Protein AF-R6HAR5-F1 (afdb_monomer)

Structure (mmCIF, N/CA/C/O backbone):
data_AF-R6HAR5-F1
#
_entry.id   AF-R6HAR5-F1
#
loop_
_ato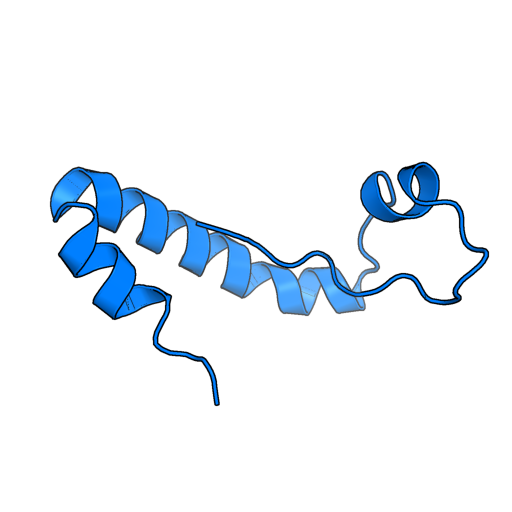m_site.group_PDB
_atom_site.id
_atom_site.type_symbol
_atom_site.label_atom_id
_atom_site.label_alt_id
_atom_site.label_comp_id
_atom_site.label_asym_id
_atom_site.label_entity_id
_atom_site.label_seq_id
_atom_site.pdbx_PDB_ins_code
_atom_site.Cartn_x
_atom_site.Cartn_y
_atom_site.Cartn_z
_atom_site.occupancy
_atom_site.B_iso_or_equiv
_atom_site.auth_seq_id
_atom_site.auth_comp_id
_atom_site.auth_asym_id
_atom_site.auth_atom_id
_atom_site.pdbx_PDB_model_num
ATOM 1 N N . MET A 1 1 ? -6.979 -1.248 -0.232 1.00 81.44 1 MET A N 1
ATOM 2 C CA . MET A 1 1 ? -5.769 -0.421 -0.390 1.00 81.44 1 MET A CA 1
ATOM 3 C C . MET A 1 1 ? -4.834 -1.120 -1.363 1.00 81.44 1 MET A C 1
ATOM 5 O O . MET A 1 1 ? -4.540 -2.289 -1.148 1.00 81.44 1 MET A O 1
ATOM 9 N N . LYS A 1 2 ? -4.459 -0.461 -2.463 1.00 88.88 2 LYS A N 1
ATOM 10 C CA . LYS A 1 2 ? -3.490 -0.976 -3.441 1.00 88.88 2 LYS A CA 1
ATOM 11 C C . LYS A 1 2 ? -2.284 -0.045 -3.427 1.00 88.88 2 LYS A C 1
ATOM 13 O O . LYS A 1 2 ? -2.480 1.163 -3.492 1.00 88.88 2 LYS A O 1
ATOM 18 N N . ILE A 1 3 ? -1.083 -0.605 -3.364 1.00 90.19 3 ILE A N 1
ATOM 19 C CA . ILE A 1 3 ? 0.166 0.143 -3.506 1.00 90.19 3 ILE A CA 1
ATOM 20 C C . ILE A 1 3 ? 0.788 -0.325 -4.817 1.00 90.19 3 ILE A C 1
ATOM 22 O O . ILE A 1 3 ? 1.021 -1.519 -5.002 1.00 90.19 3 ILE A O 1
ATOM 26 N N . GLY A 1 4 ? 0.946 0.593 -5.766 1.00 88.44 4 GLY A N 1
ATOM 27 C CA . GLY A 1 4 ? 1.532 0.271 -7.061 1.00 88.44 4 GLY A CA 1
ATOM 28 C C . GLY A 1 4 ? 3.031 0.031 -6.921 1.00 88.44 4 GLY A C 1
ATOM 29 O O . GLY A 1 4 ? 3.723 0.856 -6.342 1.00 88.44 4 GLY A O 1
ATOM 30 N N . VAL A 1 5 ? 3.523 -1.071 -7.486 1.00 87.69 5 VAL A N 1
ATOM 31 C CA . VAL A 1 5 ? 4.963 -1.387 -7.556 1.00 87.69 5 VAL A CA 1
ATOM 32 C C . VAL A 1 5 ? 5.596 -0.961 -8.887 1.00 87.69 5 VAL A C 1
ATOM 34 O O . VAL A 1 5 ? 6.735 -1.298 -9.159 1.00 87.69 5 VAL A O 1
ATOM 37 N N . GLY A 1 6 ? 4.860 -0.232 -9.733 1.00 87.50 6 GLY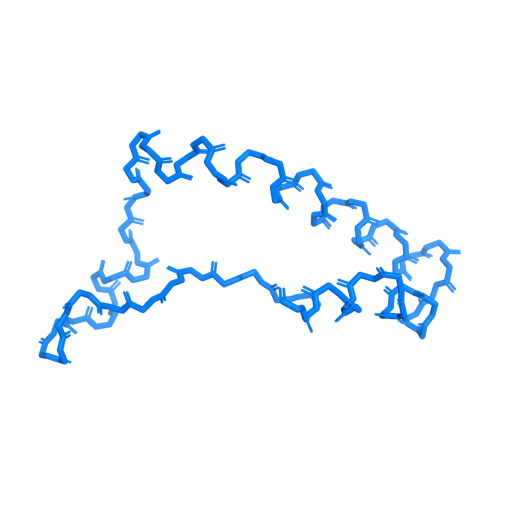 A N 1
ATOM 38 C CA . GLY A 1 6 ? 5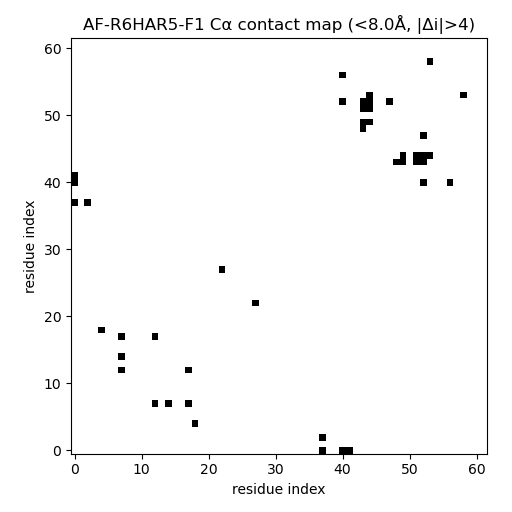.320 0.202 -11.055 1.00 87.50 6 GLY A CA 1
ATOM 39 C C . GLY A 1 6 ? 5.205 -0.867 -12.150 1.00 87.50 6 GLY A C 1
ATOM 40 O O . GLY A 1 6 ? 4.770 -1.999 -11.919 1.00 87.50 6 GLY A O 1
ATOM 41 N N . ALA A 1 7 ? 5.556 -0.472 -13.375 1.00 90.62 7 ALA A N 1
ATOM 42 C CA . ALA A 1 7 ? 5.595 -1.358 -14.534 1.00 90.62 7 ALA 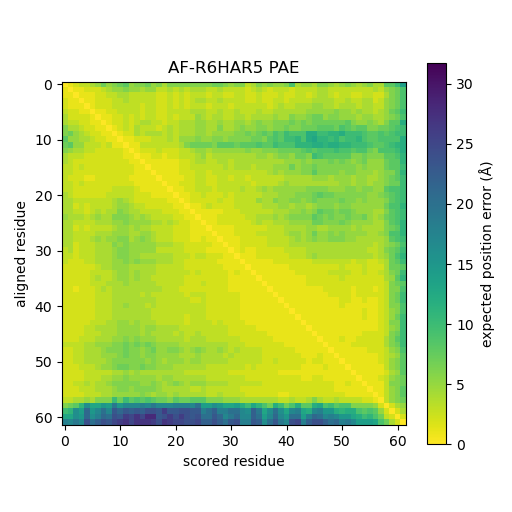A CA 1
ATOM 43 C C . ALA A 1 7 ? 6.987 -1.982 -14.687 1.00 90.62 7 ALA A C 1
ATOM 45 O O . ALA A 1 7 ? 7.992 -1.315 -14.454 1.00 90.62 7 ALA A O 1
ATOM 46 N N . LYS A 1 8 ? 7.035 -3.240 -15.143 1.00 91.06 8 LYS A N 1
ATOM 47 C CA . LYS A 1 8 ? 8.292 -3.902 -15.516 1.00 91.06 8 LYS A CA 1
ATOM 48 C C . LYS A 1 8 ? 9.056 -3.056 -16.550 1.00 91.06 8 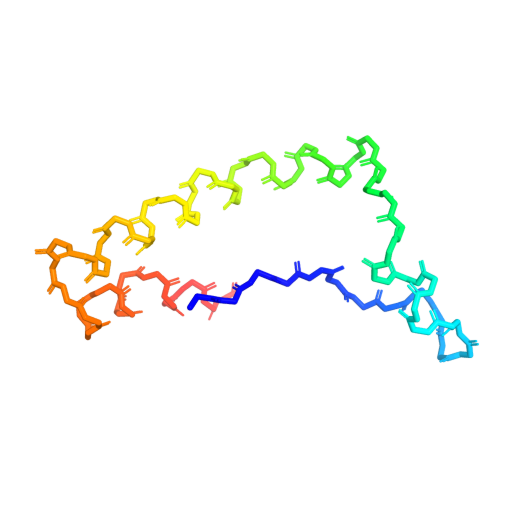LYS A C 1
ATOM 50 O O . LYS A 1 8 ? 8.414 -2.483 -17.435 1.00 91.06 8 LYS A O 1
ATOM 55 N N . PRO A 1 9 ? 10.399 -3.044 -16.522 1.00 88.75 9 PRO A N 1
ATOM 56 C CA . PRO A 1 9 ? 11.204 -2.220 -17.426 1.00 88.75 9 PRO A CA 1
ATOM 57 C C . PRO A 1 9 ? 11.092 -2.635 -18.903 1.00 88.75 9 PRO A C 1
ATOM 59 O O . PRO A 1 9 ? 11.255 -1.796 -19.786 1.00 88.75 9 PRO A O 1
ATOM 62 N N . HIS A 1 10 ? 10.797 -3.909 -19.191 1.00 89.56 10 HIS A N 1
ATOM 63 C CA . HIS A 1 10 ? 10.511 -4.396 -20.543 1.00 89.56 10 HIS A CA 1
ATOM 64 C C . HIS A 1 10 ? 9.485 -5.549 -20.539 1.00 89.56 10 HIS A C 1
ATOM 66 O O . HIS A 1 10 ? 9.307 -6.208 -19.508 1.00 89.56 10 HIS A O 1
ATOM 72 N N . PRO A 1 11 ? 8.802 -5.820 -21.673 1.00 91.44 11 PRO A N 1
ATOM 73 C CA . PRO A 1 11 ? 7.744 -6.835 -21.750 1.00 91.44 11 PRO A CA 1
ATOM 74 C C . PRO A 1 11 ? 8.207 -8.237 -21.336 1.00 91.44 11 PRO A C 1
ATOM 76 O O . PRO A 1 11 ? 7.524 -8.900 -20.550 1.00 91.44 11 PRO A O 1
ATOM 79 N N . ASP A 1 12 ? 9.404 -8.621 -21.787 1.00 93.44 12 ASP A N 1
ATOM 80 C CA . ASP A 1 12 ? 9.981 -9.956 -21.585 1.00 93.44 12 ASP A CA 1
ATOM 81 C C . ASP A 1 12 ? 10.632 -10.153 -20.202 1.00 93.44 12 ASP A C 1
ATOM 83 O O . ASP A 1 12 ? 11.181 -11.215 -19.932 1.00 93.44 12 ASP A O 1
ATOM 87 N N . TYR A 1 13 ? 10.615 -9.137 -19.326 1.00 91.81 13 TYR A N 1
ATOM 88 C CA . TYR A 1 13 ? 11.221 -9.230 -17.992 1.00 91.81 13 TYR A CA 1
ATOM 89 C C . TYR A 1 13 ? 10.396 -10.204 -17.148 1.00 91.81 13 TYR A C 1
ATOM 91 O O . TYR A 1 13 ? 9.161 -10.124 -17.167 1.00 91.81 13 TYR A O 1
ATOM 99 N N . ASP A 1 14 ? 11.034 -11.103 -16.405 1.00 93.69 14 ASP A N 1
ATOM 100 C CA . ASP A 1 14 ? 10.303 -12.064 -15.582 1.00 93.69 14 ASP A CA 1
ATOM 101 C C . ASP A 1 14 ? 9.487 -11.358 -14.485 1.00 93.69 14 ASP A C 1
ATOM 103 O O . ASP A 1 14 ? 9.952 -10.447 -13.799 1.00 93.69 14 ASP A O 1
ATOM 107 N N . LEU A 1 15 ? 8.215 -11.733 -14.341 1.00 92.62 15 LEU A N 1
ATOM 108 C CA . LEU A 1 15 ? 7.333 -11.033 -13.409 1.00 92.62 15 LEU A CA 1
ATOM 109 C C . LEU A 1 15 ? 7.709 -11.300 -11.950 1.00 92.62 15 LEU A C 1
ATOM 111 O O . LEU A 1 15 ? 7.571 -10.387 -11.138 1.00 92.62 15 LEU A O 1
ATOM 115 N N . ALA A 1 16 ? 8.156 -12.514 -11.621 1.00 93.88 16 ALA A N 1
ATOM 116 C CA . ALA A 1 16 ? 8.561 -12.851 -10.265 1.00 93.88 16 ALA A CA 1
ATOM 117 C C . ALA A 1 16 ? 9.830 -12.080 -9.892 1.00 93.88 16 ALA A C 1
ATOM 119 O O . ALA A 1 16 ? 9.858 -11.450 -8.837 1.00 93.88 16 ALA A O 1
ATOM 120 N N . ASP A 1 17 ? 10.814 -12.034 -10.792 1.00 93.88 17 ASP A N 1
ATOM 121 C CA . ASP A 1 17 ? 12.044 -11.266 -10.581 1.00 93.88 17 ASP A CA 1
ATOM 122 C C . ASP A 1 17 ? 11.753 -9.775 -10.369 1.00 93.88 17 ASP A C 1
ATOM 124 O O . ASP A 1 17 ? 12.362 -9.141 -9.511 1.00 93.88 17 ASP A O 1
ATOM 128 N N . TRP A 1 18 ? 10.779 -9.214 -11.094 1.00 91.50 18 TRP A N 1
ATOM 129 C CA . TRP A 1 18 ? 10.356 -7.827 -10.892 1.00 91.50 18 TRP A CA 1
ATOM 130 C C . TRP A 1 18 ? 9.739 -7.599 -9.508 1.00 91.50 18 TRP A C 1
ATOM 132 O O . TRP A 1 18 ? 10.200 -6.733 -8.764 1.00 91.50 18 TRP A O 1
ATOM 142 N N . VAL A 1 19 ? 8.705 -8.366 -9.142 1.00 92.19 19 VAL A N 1
ATOM 143 C CA . VAL A 1 19 ? 7.949 -8.116 -7.898 1.00 92.19 19 VAL A CA 1
ATOM 144 C C . VAL A 1 19 ? 8.707 -8.507 -6.630 1.00 92.19 19 VAL A C 1
ATOM 146 O O . VAL A 1 19 ? 8.363 -8.025 -5.555 1.00 92.19 19 VAL A O 1
ATOM 149 N N . LEU A 1 20 ? 9.707 -9.385 -6.741 1.00 93.56 20 LEU A N 1
ATOM 150 C CA . LEU A 1 20 ? 10.560 -9.810 -5.628 1.00 93.56 2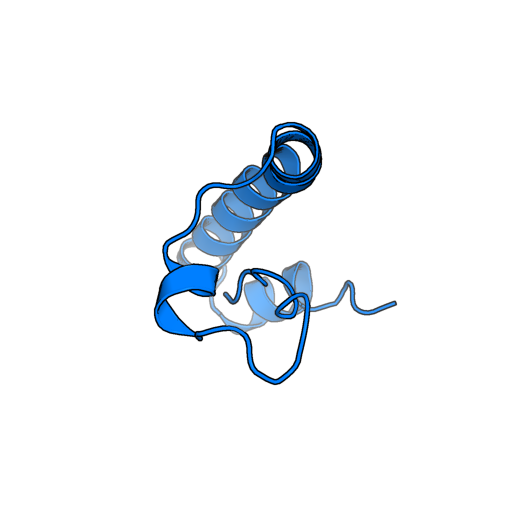0 LEU A CA 1
ATOM 151 C C . LEU A 1 20 ? 11.864 -9.002 -5.531 1.00 93.56 20 LEU A C 1
ATOM 153 O O . LEU A 1 20 ? 12.651 -9.234 -4.612 1.00 93.56 20 LEU A O 1
ATOM 157 N N . SER A 1 21 ? 12.105 -8.069 -6.457 1.00 91.94 21 SER A N 1
ATOM 158 C CA . SER A 1 21 ? 13.274 -7.190 -6.412 1.00 91.94 21 SER A CA 1
ATOM 159 C C . SER A 1 21 ? 13.190 -6.161 -5.279 1.00 91.94 21 SER A C 1
ATOM 161 O O . SER A 1 21 ? 12.121 -5.835 -4.759 1.00 91.94 21 SER A O 1
ATOM 163 N N . THR A 1 22 ? 14.348 -5.643 -4.876 1.00 92.06 22 THR A N 1
ATOM 164 C CA . THR A 1 22 ? 14.444 -4.517 -3.943 1.00 92.06 22 THR A CA 1
ATOM 165 C C . THR A 1 22 ? 14.274 -3.196 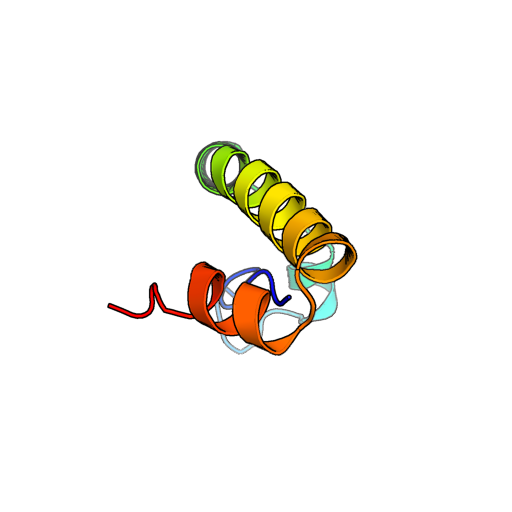-4.680 1.00 92.06 22 THR A C 1
ATOM 167 O O . THR A 1 22 ? 14.817 -3.031 -5.773 1.00 92.06 22 THR A O 1
ATOM 170 N N . PHE A 1 23 ? 13.633 -2.221 -4.038 1.00 88.94 23 PHE A N 1
ATOM 171 C CA . PHE A 1 23 ? 13.621 -0.848 -4.531 1.00 88.94 23 PHE A CA 1
ATOM 172 C C . PHE A 1 23 ? 15.043 -0.278 -4.624 1.00 88.94 23 PHE A C 1
ATOM 174 O O . PHE A 1 23 ? 15.897 -0.521 -3.771 1.00 88.94 23 PHE A O 1
ATOM 181 N N . SER A 1 24 ? 15.302 0.513 -5.660 1.00 89.62 24 SER A N 1
ATOM 182 C CA . SER A 1 24 ? 16.496 1.351 -5.728 1.00 89.62 24 SER A CA 1
ATOM 183 C C . SER A 1 24 ? 16.430 2.476 -4.689 1.00 89.62 24 SER A C 1
ATOM 185 O O . SER A 1 24 ? 15.353 2.911 -4.286 1.00 89.62 24 SER A O 1
ATOM 187 N N . GLN A 1 25 ? 17.581 3.050 -4.324 1.00 89.38 25 GLN A N 1
ATOM 188 C CA . GLN A 1 25 ? 17.640 4.193 -3.395 1.00 89.38 25 GLN A CA 1
ATOM 189 C C . GLN A 1 25 ? 16.781 5.392 -3.835 1.00 89.38 25 GLN A C 1
ATOM 191 O O . GLN A 1 25 ? 16.358 6.199 -3.007 1.00 89.38 25 GLN A O 1
ATOM 196 N N . GLN A 1 26 ? 16.563 5.558 -5.142 1.00 87.56 26 GLN A N 1
ATOM 197 C CA . GLN A 1 26 ? 15.716 6.629 -5.655 1.00 87.56 26 GLN A CA 1
ATOM 198 C C . GLN A 1 26 ? 14.231 6.304 -5.468 1.00 87.56 26 GLN A C 1
ATOM 200 O O . GLN A 1 26 ? 13.471 7.184 -5.068 1.00 87.56 26 GLN A O 1
ATOM 205 N N . GLU A 1 27 ? 13.827 5.057 -5.709 1.00 88.94 27 GLU A N 1
ATOM 206 C CA . GLU A 1 27 ? 12.453 4.599 -5.485 1.00 88.94 27 GLU A CA 1
ATOM 207 C C . GLU A 1 27 ? 12.107 4.590 -3.996 1.00 88.94 27 GLU A C 1
ATOM 209 O O . GLU A 1 27 ? 11.033 5.052 -3.627 1.00 88.94 27 GLU A O 1
ATOM 214 N N . GLU A 1 28 ? 13.029 4.177 -3.123 1.00 87.94 28 GLU A N 1
ATOM 215 C CA . GLU A 1 28 ? 12.826 4.202 -1.668 1.00 87.94 28 GLU A CA 1
ATOM 216 C C . GLU A 1 28 ? 12.441 5.596 -1.154 1.00 87.94 28 GLU A C 1
ATOM 218 O O . GLU A 1 28 ? 11.537 5.730 -0.327 1.00 87.94 28 GLU A O 1
ATOM 223 N N . LYS A 1 29 ? 13.065 6.655 -1.687 1.00 89.56 29 LYS A N 1
ATOM 224 C CA . LYS A 1 29 ? 12.725 8.043 -1.330 1.00 89.56 29 LYS A CA 1
ATOM 225 C C . LYS A 1 29 ? 11.305 8.420 -1.741 1.00 89.56 29 LYS A C 1
ATOM 227 O O . LYS A 1 29 ? 10.644 9.164 -1.024 1.00 89.56 29 LYS A O 1
ATOM 232 N N . THR A 1 30 ? 10.841 7.927 -2.886 1.00 87.69 30 THR A N 1
ATOM 233 C CA . THR A 1 30 ? 9.463 8.135 -3.349 1.00 87.69 30 THR A CA 1
ATOM 234 C C . THR A 1 30 ? 8.473 7.275 -2.563 1.00 87.69 30 THR A C 1
ATOM 236 O O . THR A 1 30 ? 7.343 7.701 -2.343 1.00 87.69 30 THR A O 1
ATOM 239 N N . MET A 1 31 ? 8.899 6.101 -2.093 1.00 88.69 31 MET A N 1
ATOM 240 C CA . MET A 1 31 ? 8.067 5.176 -1.329 1.00 88.69 31 MET A CA 1
ATOM 241 C C . MET A 1 31 ? 7.877 5.582 0.134 1.00 88.69 31 MET A C 1
ATOM 243 O O . MET A 1 31 ? 6.821 5.299 0.690 1.00 88.69 31 MET A O 1
ATOM 247 N N . ALA A 1 32 ? 8.837 6.282 0.745 1.00 88.50 32 ALA A N 1
ATOM 248 C CA . ALA A 1 32 ? 8.740 6.746 2.132 1.00 88.50 32 ALA A CA 1
ATOM 249 C C . ALA A 1 32 ? 7.389 7.423 2.476 1.00 88.50 32 ALA A C 1
ATOM 251 O O . ALA A 1 32 ? 6.694 6.911 3.352 1.00 88.50 32 ALA A O 1
ATOM 252 N N . PRO A 1 33 ? 6.933 8.477 1.766 1.00 90.62 33 PRO A N 1
ATOM 253 C CA . PRO A 1 33 ? 5.627 9.088 2.043 1.00 90.62 33 PRO A CA 1
ATOM 254 C C . PRO A 1 33 ? 4.433 8.182 1.694 1.00 90.62 33 PRO A C 1
ATOM 256 O O . PRO A 1 33 ? 3.347 8.351 2.243 1.00 90.62 33 PRO A O 1
ATOM 259 N N . VAL A 1 34 ? 4.607 7.214 0.787 1.00 91.69 34 VAL A N 1
ATOM 260 C CA . VAL A 1 34 ? 3.550 6.258 0.415 1.00 91.69 34 VAL A CA 1
ATOM 261 C C . VAL A 1 34 ? 3.277 5.278 1.554 1.00 91.69 34 VAL A C 1
ATOM 263 O O . VAL A 1 34 ? 2.127 4.888 1.750 1.00 91.69 34 VAL A O 1
ATOM 266 N N . TRP A 1 35 ? 4.299 4.896 2.323 1.00 91.81 35 TRP A N 1
ATOM 267 C CA . TRP A 1 35 ? 4.129 4.017 3.481 1.00 91.81 35 TRP A CA 1
ATOM 268 C C . TRP A 1 35 ? 3.318 4.676 4.591 1.00 91.81 35 TRP A C 1
ATOM 270 O O . TRP A 1 35 ? 2.399 4.047 5.118 1.00 91.81 35 TRP A O 1
ATOM 280 N N . ASP A 1 36 ? 3.593 5.948 4.877 1.00 92.94 36 ASP A N 1
ATOM 281 C CA . ASP A 1 36 ? 2.825 6.724 5.852 1.00 92.94 36 ASP A CA 1
ATOM 282 C C . ASP A 1 36 ? 1.369 6.884 5.390 1.00 92.94 36 ASP A C 1
ATOM 284 O O . ASP A 1 36 ? 0.438 6.547 6.124 1.00 92.94 36 ASP A O 1
ATOM 288 N N . TRP A 1 37 ? 1.162 7.263 4.123 1.00 91.94 37 TRP A N 1
ATOM 289 C CA . TRP A 1 37 ? -0.169 7.367 3.511 1.00 91.94 37 TRP A CA 1
ATOM 290 C C . TRP A 1 37 ? -0.950 6.044 3.551 1.00 91.94 37 TRP A C 1
ATOM 292 O O . TRP A 1 37 ? -2.152 6.024 3.813 1.00 91.94 37 TRP A O 1
ATOM 302 N N . ALA A 1 38 ? -0.277 4.915 3.317 1.00 94.19 38 ALA A N 1
ATOM 303 C CA . ALA A 1 38 ? -0.882 3.591 3.416 1.00 94.19 38 ALA A CA 1
ATOM 304 C C . ALA A 1 38 ? -1.260 3.235 4.865 1.00 94.19 38 ALA A C 1
ATOM 306 O O . ALA A 1 38 ? -2.324 2.658 5.104 1.00 94.19 38 ALA A O 1
ATOM 307 N N . GLY A 1 39 ? -0.421 3.601 5.837 1.00 95.69 39 GLY A N 1
ATOM 308 C CA . GLY A 1 39 ? -0.724 3.450 7.260 1.00 95.69 39 GLY A CA 1
ATOM 309 C C . GLY A 1 39 ? -1.972 4.236 7.665 1.00 95.69 39 GLY A C 1
ATOM 310 O O . GLY A 1 39 ? -2.881 3.681 8.287 1.00 95.69 39 GLY A O 1
ATOM 311 N N . GLU A 1 40 ? -2.067 5.495 7.241 1.00 95.62 40 GLU A N 1
ATOM 312 C CA . GLU A 1 40 ? -3.239 6.344 7.473 1.00 95.62 40 GLU A CA 1
ATOM 313 C C . GLU A 1 40 ? -4.498 5.790 6.794 1.00 95.62 40 GLU A C 1
ATOM 315 O O . GLU A 1 40 ? -5.557 5.724 7.419 1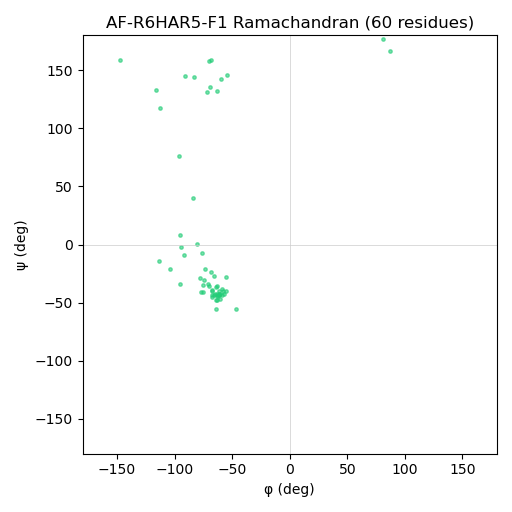.00 95.62 40 GLU A O 1
ATOM 320 N N . ALA A 1 41 ? -4.386 5.305 5.553 1.00 95.19 41 ALA A N 1
ATOM 321 C CA . ALA A 1 41 ? -5.496 4.675 4.844 1.00 95.19 41 ALA A CA 1
ATOM 322 C C . ALA A 1 41 ? -6.002 3.423 5.577 1.00 95.19 41 ALA A C 1
ATOM 324 O O . ALA A 1 41 ? -7.211 3.211 5.695 1.00 95.19 41 ALA A O 1
ATOM 325 N N . ALA A 1 42 ? -5.089 2.591 6.089 1.00 96.50 42 ALA A N 1
ATOM 326 C CA . ALA A 1 42 ? -5.442 1.419 6.882 1.00 96.50 42 ALA A CA 1
ATOM 327 C C . ALA A 1 42 ? -6.156 1.813 8.182 1.00 96.50 42 ALA A C 1
ATOM 329 O O . ALA A 1 42 ? -7.188 1.230 8.520 1.00 96.50 42 ALA A O 1
ATOM 330 N N . LEU A 1 43 ? -5.651 2.835 8.880 1.00 97.56 43 LEU A N 1
ATOM 331 C CA . LEU A 1 43 ? -6.279 3.357 10.091 1.00 97.56 43 LEU A CA 1
ATOM 332 C C . LEU A 1 43 ? -7.681 3.911 9.803 1.00 97.56 43 LEU A C 1
ATOM 334 O O . LEU A 1 43 ? -8.620 3.606 10.541 1.00 97.56 43 LEU A O 1
ATOM 338 N N . ALA A 1 44 ? -7.850 4.669 8.719 1.00 96.69 44 ALA A N 1
ATOM 339 C CA . ALA A 1 44 ? -9.139 5.215 8.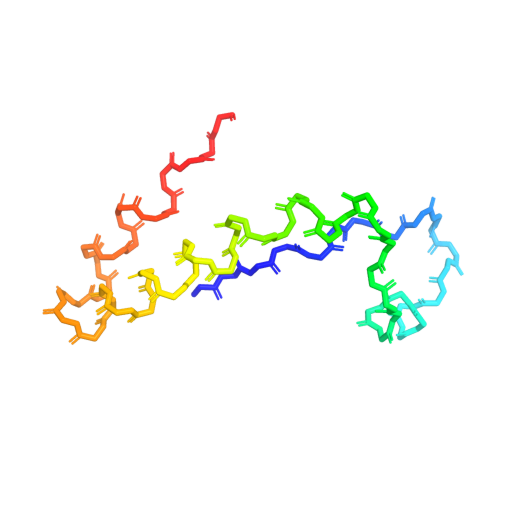304 1.00 96.69 44 ALA A CA 1
ATOM 340 C C . ALA A 1 44 ? -10.155 4.105 8.001 1.00 96.69 44 ALA A C 1
ATOM 342 O O . ALA A 1 44 ? -11.308 4.204 8.410 1.00 96.69 44 ALA A O 1
ATOM 343 N N . VAL A 1 45 ? -9.736 3.004 7.366 1.00 96.88 45 VAL A N 1
ATOM 344 C CA . VAL A 1 45 ? -10.625 1.850 7.140 1.00 96.88 45 VAL A CA 1
ATOM 345 C C . VAL A 1 45 ? -11.154 1.286 8.461 1.00 96.88 45 VAL A C 1
ATOM 347 O O . VAL A 1 45 ? -12.343 0.985 8.554 1.00 96.88 45 VAL A O 1
ATOM 350 N N . VAL A 1 46 ? -10.299 1.156 9.480 1.00 97.69 46 VAL A N 1
ATOM 351 C CA . VAL A 1 46 ? -10.678 0.578 10.782 1.00 97.69 46 VAL A CA 1
ATOM 352 C C . VAL A 1 46 ? -11.519 1.544 11.623 1.00 97.69 46 VAL A C 1
ATOM 354 O O . VAL A 1 46 ? -12.405 1.109 12.353 1.00 97.69 46 VAL A O 1
ATOM 357 N N . THR A 1 47 ? -11.254 2.848 11.533 1.00 98.19 47 THR A N 1
ATOM 358 C CA . THR A 1 47 ? -11.864 3.867 12.409 1.00 98.19 47 THR A CA 1
ATOM 359 C C . THR A 1 47 ? -13.097 4.543 11.815 1.00 98.19 47 THR A C 1
ATOM 361 O O . THR A 1 47 ? -14.020 4.875 12.553 1.00 98.19 47 THR A O 1
ATOM 364 N N . LEU A 1 48 ? -13.124 4.739 10.496 1.00 96.62 48 LEU A N 1
ATOM 365 C CA . LEU A 1 48 ? -14.156 5.485 9.767 1.00 96.62 48 LEU A CA 1
ATOM 366 C C . LEU A 1 48 ? -14.989 4.595 8.833 1.00 96.62 48 LEU A C 1
ATOM 368 O O . LEU A 1 48 ? -16.050 5.000 8.360 1.00 96.62 48 LEU A O 1
ATOM 372 N N . GLY A 1 49 ? -14.519 3.377 8.560 1.00 95.56 49 GLY A N 1
ATOM 373 C CA . GLY A 1 49 ? -15.152 2.454 7.627 1.00 95.56 49 GLY A CA 1
ATOM 374 C C . GLY A 1 49 ? -14.698 2.637 6.176 1.00 95.56 49 GLY A C 1
ATOM 375 O O . GLY A 1 49 ? -14.042 3.608 5.790 1.00 95.56 49 GLY A O 1
ATOM 376 N N . VAL A 1 50 ? -15.042 1.646 5.350 1.00 94.56 50 VAL A N 1
ATOM 377 C CA . VAL A 1 50 ? -14.493 1.480 3.994 1.00 94.56 50 VAL A CA 1
ATOM 378 C C . VAL A 1 50 ? -14.881 2.618 3.050 1.00 94.56 50 VAL A C 1
ATOM 380 O O . VAL A 1 50 ? -14.026 3.081 2.300 1.00 94.56 50 VAL A O 1
ATOM 383 N N . GLU A 1 51 ? -16.135 3.075 3.066 1.00 94.19 51 GLU A N 1
ATOM 384 C CA . GLU A 1 51 ? -16.611 4.114 2.138 1.00 94.19 51 GLU A CA 1
ATOM 385 C C . GLU A 1 51 ? -15.891 5.447 2.356 1.00 94.19 51 GLU A C 1
ATOM 387 O O . GLU A 1 51 ? -15.374 6.045 1.408 1.00 94.19 51 GLU A O 1
ATOM 392 N N . GLN A 1 52 ? -15.793 5.884 3.614 1.00 93.69 52 GLN A N 1
ATOM 393 C CA . GLN A 1 52 ? -15.147 7.146 3.955 1.00 93.69 52 GLN A CA 1
ATOM 394 C C . GLN A 1 52 ? -13.639 7.090 3.684 1.00 93.69 52 GLN A C 1
ATOM 396 O O . GLN A 1 52 ? -13.095 8.011 3.073 1.00 93.69 52 GLN A O 1
ATOM 401 N N . ALA A 1 53 ? -12.975 5.989 4.050 1.00 94.56 53 ALA A N 1
ATOM 402 C CA . ALA A 1 53 ? -11.565 5.788 3.731 1.00 94.56 53 ALA A CA 1
ATOM 403 C C . ALA A 1 53 ? -11.326 5.762 2.209 1.00 94.56 53 ALA A C 1
ATOM 405 O O . ALA A 1 53 ? -10.423 6.420 1.701 1.00 94.56 53 ALA A O 1
ATOM 406 N N . ALA A 1 54 ? -12.165 5.070 1.437 1.00 92.56 54 ALA A N 1
ATOM 407 C CA . ALA A 1 54 ? -12.034 5.047 -0.017 1.00 92.56 54 ALA A CA 1
ATOM 408 C C . ALA A 1 54 ? -12.175 6.449 -0.633 1.00 92.56 54 ALA A C 1
ATOM 410 O O . ALA A 1 54 ? -11.379 6.809 -1.499 1.00 92.56 54 ALA A O 1
ATOM 411 N N . SER A 1 55 ? -13.135 7.257 -0.168 1.00 92.31 55 SER A N 1
ATOM 412 C CA . SER A 1 55 ? -13.305 8.638 -0.638 1.00 92.31 55 SER A CA 1
ATOM 413 C C . SER A 1 55 ? -12.099 9.527 -0.324 1.00 92.31 55 SER A C 1
ATOM 415 O O . SER A 1 55 ? -11.782 10.406 -1.121 1.00 92.31 55 SER A O 1
ATOM 417 N N . GLN A 1 56 ? -11.447 9.329 0.823 1.00 90.81 56 GLN A N 1
ATOM 418 C CA . GLN A 1 56 ? -10.283 10.120 1.232 1.00 90.81 56 GLN A CA 1
ATOM 419 C C . GLN A 1 56 ? -9.018 9.725 0.461 1.00 90.81 56 GLN A C 1
ATOM 421 O O . GLN A 1 56 ? -8.262 10.593 0.033 1.00 90.81 56 GLN A O 1
ATOM 426 N N . PHE A 1 57 ? -8.804 8.424 0.247 1.00 91.06 57 PHE A N 1
ATOM 427 C CA . PHE A 1 57 ? -7.509 7.907 -0.201 1.00 91.06 57 PHE A CA 1
ATOM 428 C C . PHE A 1 57 ? -7.456 7.511 -1.688 1.00 91.06 57 PHE A C 1
ATOM 430 O O . PHE A 1 57 ? -6.370 7.490 -2.263 1.00 91.06 57 PHE A O 1
ATOM 437 N N . ASN A 1 58 ? -8.593 7.248 -2.352 1.00 87.38 58 ASN A N 1
ATOM 438 C CA . ASN A 1 58 ? -8.617 6.893 -3.784 1.00 87.38 58 ASN A CA 1
ATOM 439 C C . ASN A 1 58 ? -8.791 8.105 -4.724 1.00 87.38 58 ASN A C 1
ATOM 441 O O . ASN A 1 58 ? -8.687 7.948 -5.938 1.00 87.38 58 ASN A O 1
ATOM 445 N N . GLY A 1 59 ? -9.075 9.303 -4.196 1.00 70.06 59 GLY A N 1
ATOM 446 C CA . GLY A 1 59 ? -9.373 10.506 -4.990 1.00 70.06 59 GLY A CA 1
ATOM 447 C C . GLY A 1 59 ? -8.165 11.191 -5.648 1.00 70.06 59 GLY A C 1
ATOM 448 O O . GLY A 1 59 ? -8.352 12.096 -6.458 1.00 70.06 59 GLY A O 1
ATOM 449 N N . LEU A 1 60 ? -6.933 10.767 -5.344 1.00 55.84 60 LEU A N 1
ATOM 450 C CA . LEU A 1 60 ? -5.686 11.343 -5.876 1.00 55.84 60 LEU A CA 1
ATOM 451 C C . LEU A 1 60 ? -5.292 10.770 -7.252 1.00 55.84 60 LEU A C 1
ATOM 453 O O . LEU A 1 60 ? -4.125 10.513 -7.526 1.00 55.84 60 LEU A O 1
ATOM 457 N N . GLY A 1 61 ? -6.274 10.561 -8.128 1.00 48.00 61 GLY A N 1
ATOM 458 C CA . GLY A 1 61 ? -6.052 10.275 -9.545 1.00 48.00 61 GLY A CA 1
ATOM 459 C C . GLY A 1 61 ? -6.161 11.550 -10.381 1.00 48.00 61 GLY A C 1
ATOM 460 O O . GLY A 1 61 ? -7.186 11.762 -11.027 1.00 48.00 61 GLY A O 1
ATOM 461 N N . LYS A 1 62 ? -5.134 12.404 -10.350 1.00 38.03 62 LYS A N 1
ATOM 462 C CA . LYS A 1 62 ? -4.864 13.414 -11.384 1.00 38.03 62 LYS A CA 1
ATOM 463 C C . LYS A 1 62 ? -3.404 13.342 -11.788 1.00 38.03 62 LYS A C 1
ATOM 465 O O . LYS A 1 62 ? -2.567 13.264 -10.865 1.00 38.03 62 LYS A O 1
#

Mean predicted aligned error: 4.41 Å

Secondary structure (DSSP, 8-state):
--------SSTTS-HHHHHTSPPPHHHHHHHHHHHHHHHHHHHHHHHH-HHHHHHHHS----

Solvent-accessible surface area (backbone atoms only — not comparable to full-atom values): 4034 Å² total; per-residue (Å²): 140,85,81,86,87,75,77,74,97,47,92,88,55,59,66,64,64,59,76,72,51,78,77,49,80,70,51,46,65,65,42,54,64,51,52,56,52,50,51,53,46,53,50,30,34,77,75,65,32,62,68,56,27,45,63,71,65,66,65,80,80,126

pLDDT: mean 89.38, std 10.49, range [38.03, 98.19]

Foldseek 3Di:
DDDDLDDDPDPPDDPCCSVVDDDDPVVVVVCVVVVVLVVVLVVCCVPVNDVVSCVVNVPPPD

Radius of gyration: 14.54 Å; Cα contacts (8 Å, |Δi|>4): 22; chains: 1; bounding box: 34×26×34 Å

Sequence (62 aa):
MKIGVGAKPHPDYDLADWVLSTFSQQEEKTMAPVWDWAGEAALAVVTLGVEQAASQFNGLGK

Nearest PDB structures (foldseek):
  7wt6-assembly1_A  TM=8.629E-01  e=5.527E-01  Mycobacteriaceae bacterium